Protein AF-A0AAQ0LYG8-F1 (afdb_monomer)

Foldseek 3Di:
DPDPPVVVVVVLVVLLPPVQLVVLLVVLLVVLLVCQVVPDPDQADDDDPVVVVVLLVSLLVSLLVSLVSCVVRDPCVVQLDPVNLVVLLVVLVVLLVVLVVLRVVLRVPLRPPDCVVSRPSNSVSNSSSVSSNSVSSNSNSNSVNNVVVVVVVD

Nearest PDB structures (foldseek):
  1k40-assembly1_A  TM=5.227E-01  e=4.301E+00  Mus musculus
  7w9u-assembly3_C  TM=4.073E-01  e=5.764E+00  Homo sapiens

Mean predicted aligned error: 9.64 Å

Organism: Staphylococcus xylosus (NCBI:txid1288)

Sequence (154 aa):
MSNTKNSRTSSVAESLFNKEAYFSIVVIWTLIMLRDCLGHKGISFHFDVNQFFEICLLLVPTAFISSKKIIKNVKVNTIFNKRVVTTLIIICSFFTVLGMIIIVISNHYFIHLNFIVALLPTILFNMIGLLFIISGLFNILVIIQVKYLSNENI

Solvent-accessible surface area (backbone atoms only — not comparable to full-atom values): 8382 Å² total; per-residue (Å²): 142,84,72,72,65,65,56,52,56,51,51,51,46,56,58,67,57,47,66,69,46,55,51,50,50,53,49,54,51,49,52,52,52,51,48,50,72,73,71,48,101,60,76,63,83,83,87,45,73,65,59,52,51,50,52,51,62,65,38,49,61,47,21,50,56,48,21,54,49,36,58,75,75,41,72,48,86,79,66,63,37,73,69,54,48,51,54,52,47,53,53,26,52,50,38,26,53,51,10,51,50,40,33,54,50,31,44,62,64,33,69,81,41,61,67,83,74,21,38,63,58,25,51,52,38,36,53,52,13,49,50,32,30,54,52,18,52,39,52,45,49,22,53,53,46,37,53,51,57,56,61,73,75,108

Structure (mmCIF, N/CA/C/O backbone):
data_AF-A0AAQ0LYG8-F1
#
_entry.id   AF-A0AAQ0LYG8-F1
#
loop_
_atom_site.group_PDB
_atom_site.id
_atom_site.type_symbol
_atom_site.label_atom_id
_atom_site.label_alt_id
_atom_site.label_comp_id
_atom_site.label_asym_id
_atom_site.label_entity_id
_atom_site.label_seq_id
_atom_site.pdbx_PDB_ins_code
_atom_site.Cartn_x
_atom_site.Cartn_y
_atom_site.Cartn_z
_atom_site.occupancy
_atom_site.B_iso_or_equiv
_atom_site.auth_seq_id
_atom_site.auth_comp_id
_atom_site.auth_asym_id
_atom_site.auth_atom_id
_atom_site.pdbx_PDB_model_num
ATOM 1 N N . MET A 1 1 ? -7.679 30.240 27.611 1.00 40.97 1 MET A N 1
ATOM 2 C CA . MET A 1 1 ? -8.475 29.019 27.342 1.00 40.97 1 MET A CA 1
ATOM 3 C C . MET A 1 1 ? -8.161 28.533 25.919 1.00 40.97 1 MET A C 1
ATOM 5 O O . MET A 1 1 ? -8.882 28.892 25.004 1.00 40.97 1 MET A O 1
ATOM 9 N N . SER A 1 2 ? -7.046 27.818 25.678 1.00 38.88 2 SER A N 1
ATOM 10 C CA . SER A 1 2 ? -6.693 27.390 24.298 1.00 38.88 2 SER A CA 1
ATOM 11 C C . SER A 1 2 ? -5.741 26.185 24.144 1.00 38.88 2 SER A C 1
ATOM 13 O O . SER A 1 2 ? -5.261 25.968 23.039 1.00 38.88 2 SER A O 1
ATOM 15 N N . ASN A 1 3 ? -5.481 25.364 25.173 1.00 39.59 3 ASN A N 1
ATOM 16 C CA . ASN A 1 3 ? -4.501 24.257 25.057 1.00 39.59 3 ASN A CA 1
ATOM 17 C C . ASN A 1 3 ? -5.084 22.831 25.069 1.00 39.59 3 ASN A C 1
ATOM 19 O O . ASN A 1 3 ? -4.341 21.869 24.921 1.00 39.59 3 ASN A O 1
ATOM 23 N N . THR A 1 4 ? -6.401 22.651 25.192 1.00 47.25 4 THR A N 1
ATOM 24 C CA . THR A 1 4 ? -7.014 21.311 25.316 1.00 47.25 4 THR A CA 1
ATOM 25 C C . THR A 1 4 ? -7.479 20.684 23.998 1.00 47.25 4 THR A C 1
ATOM 27 O O . THR A 1 4 ? -7.750 19.486 23.963 1.00 47.25 4 THR A O 1
ATOM 30 N N . LYS A 1 5 ? -7.570 21.448 22.898 1.00 42.72 5 LYS A N 1
ATOM 31 C CA . LYS A 1 5 ? -7.940 20.895 21.578 1.00 42.72 5 LYS A CA 1
ATOM 32 C C . LYS A 1 5 ? -6.757 20.243 20.856 1.00 42.72 5 LYS A C 1
ATOM 34 O O . LYS A 1 5 ? -6.945 19.165 20.305 1.00 42.72 5 LYS A O 1
ATOM 39 N N . ASN A 1 6 ? -5.557 20.830 20.930 1.00 46.22 6 ASN A N 1
ATOM 40 C CA . ASN A 1 6 ? -4.367 20.286 20.260 1.00 46.22 6 ASN A CA 1
ATOM 41 C C . ASN A 1 6 ? -3.887 18.954 20.854 1.00 46.22 6 ASN A C 1
ATOM 43 O O . ASN A 1 6 ? -3.389 18.116 20.110 1.00 46.22 6 ASN A O 1
ATOM 47 N N . SER A 1 7 ? -4.083 18.718 22.157 1.00 49.97 7 SER A N 1
ATOM 48 C CA . SER A 1 7 ? -3.666 17.462 22.800 1.00 49.97 7 SER A CA 1
ATOM 49 C C . SER A 1 7 ? -4.554 16.264 22.445 1.00 49.97 7 SER A C 1
ATOM 51 O O . SER A 1 7 ? -4.093 15.126 22.463 1.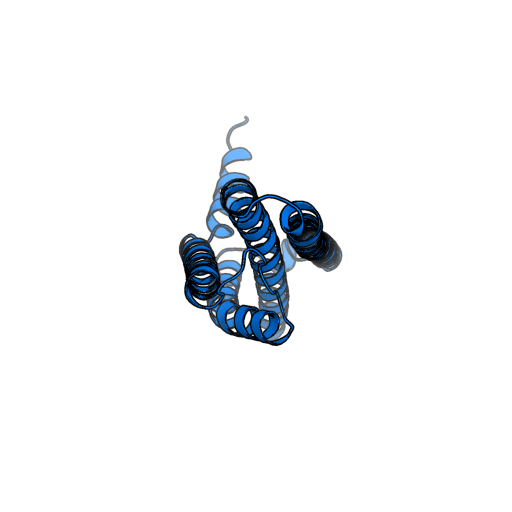00 49.97 7 SER A O 1
ATOM 53 N N . ARG A 1 8 ? -5.829 16.495 22.099 1.00 48.62 8 ARG A N 1
ATOM 54 C CA . ARG A 1 8 ? -6.751 15.424 21.684 1.00 48.62 8 ARG A CA 1
ATOM 55 C C . ARG A 1 8 ? -6.520 14.991 20.244 1.00 48.62 8 ARG A C 1
ATOM 57 O O . ARG A 1 8 ? -6.568 13.801 19.965 1.00 48.62 8 ARG A O 1
ATOM 64 N N . THR A 1 9 ? -6.273 15.923 19.327 1.00 51.22 9 THR A N 1
ATOM 65 C CA . THR A 1 9 ? -5.929 15.574 17.942 1.00 51.22 9 THR A CA 1
ATOM 66 C C . THR A 1 9 ? -4.579 14.874 17.862 1.00 51.22 9 THR A C 1
ATOM 68 O O . THR A 1 9 ? -4.470 13.905 17.117 1.00 51.22 9 THR A O 1
ATOM 71 N N . SER A 1 10 ? -3.586 15.291 18.658 1.00 54.28 10 SER A N 1
ATOM 72 C CA . SER A 1 10 ? -2.289 14.611 18.706 1.00 54.28 10 SER A CA 1
ATOM 73 C C . SER A 1 10 ? -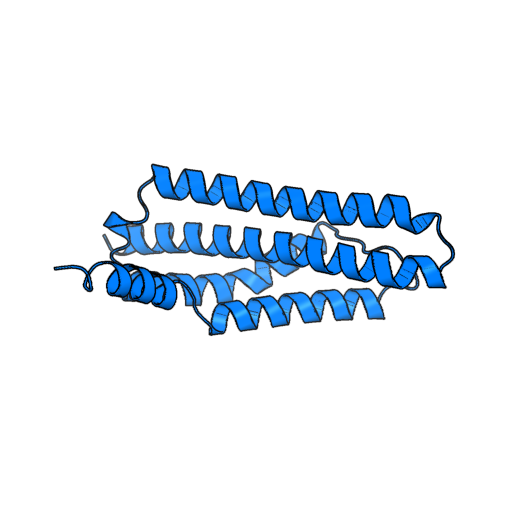2.392 13.204 19.297 1.00 54.28 10 SER A C 1
ATOM 75 O O . SER A 1 10 ? -1.827 12.286 18.718 1.00 54.28 10 SER A O 1
ATOM 77 N N . SER A 1 11 ? -3.163 12.995 20.374 1.00 51.56 11 SER A N 1
ATOM 78 C CA . SER A 1 11 ? -3.301 11.657 20.970 1.00 51.56 11 SER A CA 1
ATOM 79 C C . SER A 1 11 ? -4.144 10.710 20.112 1.00 51.56 11 SER A C 1
ATOM 81 O O . SER A 1 11 ? -3.844 9.521 20.032 1.00 51.56 11 SER A O 1
ATOM 83 N N . VAL A 1 12 ? -5.175 11.221 19.425 1.00 51.59 12 VAL A N 1
ATOM 84 C CA . VAL A 1 12 ? -5.957 10.431 18.463 1.00 51.59 12 VAL A CA 1
ATOM 85 C C . VAL A 1 12 ? -5.090 10.067 17.263 1.00 51.59 12 VAL A C 1
ATOM 87 O O . VAL A 1 12 ? -5.078 8.902 16.873 1.00 51.59 12 VAL A O 1
ATOM 90 N N . ALA A 1 13 ? -4.308 11.011 16.732 1.00 50.66 13 ALA A N 1
ATOM 91 C CA . ALA A 1 13 ? -3.328 10.727 15.692 1.00 50.66 13 ALA A CA 1
ATOM 92 C C . ALA A 1 13 ? -2.310 9.677 16.167 1.00 50.66 13 ALA A C 1
ATOM 94 O O . ALA A 1 13 ? -2.185 8.648 1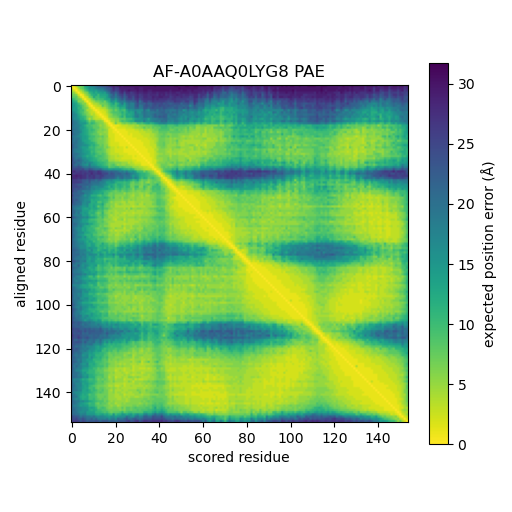5.519 1.00 50.66 13 ALA A O 1
ATOM 95 N N . GLU A 1 14 ? -1.658 9.845 17.320 1.00 51.44 14 GLU A N 1
ATOM 96 C CA . GLU A 1 14 ? -0.715 8.854 17.870 1.00 51.44 14 GLU A CA 1
ATOM 97 C C . GLU A 1 14 ? -1.347 7.475 18.096 1.00 51.44 14 GLU A C 1
ATOM 99 O O . GLU A 1 14 ? -0.695 6.458 17.873 1.00 51.44 14 GLU A O 1
ATOM 104 N N . SER A 1 15 ? -2.624 7.418 18.488 1.00 51.91 15 SER A N 1
ATOM 105 C CA . SER A 1 15 ? -3.350 6.151 18.635 1.00 51.91 15 SER A CA 1
ATOM 106 C C . SER A 1 15 ? -3.675 5.478 17.294 1.00 51.91 15 SER A C 1
ATOM 108 O O . SER A 1 15 ? -3.749 4.250 17.229 1.00 51.91 15 SER A O 1
ATOM 110 N N . LEU A 1 16 ? -3.848 6.271 16.230 1.00 51.62 16 LEU A N 1
ATOM 111 C CA . LEU A 1 16 ? -4.082 5.810 14.858 1.00 51.62 16 LEU A CA 1
ATOM 112 C C . LEU A 1 16 ? -2.764 5.448 14.150 1.00 51.62 16 LEU A C 1
ATOM 114 O O . LEU A 1 16 ? -2.733 4.524 13.338 1.00 51.62 16 LEU A O 1
ATOM 118 N N . PHE A 1 17 ? -1.664 6.132 14.477 1.00 55.69 17 PHE A N 1
ATOM 119 C CA . PHE A 1 17 ? -0.328 5.882 13.943 1.00 55.69 17 PHE A CA 1
ATOM 120 C C . PHE A 1 17 ? 0.337 4.704 14.669 1.00 55.69 17 PHE A C 1
ATOM 122 O O . PHE A 1 17 ? 1.211 4.866 15.522 1.00 55.69 17 PHE A O 1
ATOM 129 N N . ASN A 1 18 ? -0.056 3.477 14.313 1.00 67.75 18 ASN A N 1
ATOM 130 C CA . ASN A 1 18 ? 0.603 2.284 14.834 1.00 67.75 18 ASN A CA 1
ATOM 131 C C . ASN A 1 18 ? 2.007 2.124 14.222 1.00 67.75 18 ASN A C 1
ATOM 133 O O . ASN A 1 18 ? 2.142 1.598 13.120 1.00 67.75 18 ASN A O 1
ATOM 137 N N . LYS A 1 19 ? 3.055 2.547 14.942 1.00 70.75 19 LYS A N 1
ATOM 138 C CA . LYS A 1 19 ? 4.466 2.447 14.508 1.00 70.75 19 LYS A CA 1
ATOM 139 C C . LYS A 1 19 ? 4.844 1.055 13.986 1.00 70.75 19 LYS A C 1
ATOM 141 O O . LYS A 1 19 ? 5.565 0.950 13.001 1.00 70.75 19 LYS A O 1
ATOM 146 N N . GLU A 1 20 ? 4.310 0.003 14.604 1.00 67.75 20 GLU A N 1
ATOM 147 C CA . GLU A 1 20 ? 4.521 -1.392 14.191 1.00 67.75 20 GLU A CA 1
ATOM 148 C C . GLU A 1 20 ? 3.956 -1.660 12.791 1.00 67.75 20 GLU A C 1
ATOM 150 O O . GLU A 1 20 ? 4.607 -2.299 11.972 1.00 67.75 20 GLU A O 1
ATOM 155 N N . ALA A 1 21 ? 2.777 -1.112 12.485 1.00 71.38 21 ALA A N 1
ATOM 156 C CA . ALA A 1 21 ? 2.157 -1.260 11.176 1.00 71.38 21 ALA A CA 1
ATOM 157 C C . ALA A 1 21 ? 2.934 -0.511 10.086 1.00 71.38 21 ALA A C 1
ATOM 159 O O . ALA A 1 21 ? 3.143 -1.059 9.009 1.00 71.38 21 ALA A O 1
ATOM 160 N N . TYR A 1 22 ? 3.424 0.699 10.377 1.00 73.00 22 TYR A N 1
ATOM 161 C CA . TYR A 1 22 ? 4.296 1.433 9.451 1.00 73.00 22 TYR A CA 1
ATOM 162 C C . TYR A 1 22 ? 5.599 0.687 9.187 1.00 73.00 22 TYR A C 1
ATOM 164 O O . TYR A 1 22 ? 6.020 0.586 8.039 1.00 73.00 22 TYR A O 1
ATOM 172 N N . PHE A 1 23 ? 6.209 0.119 10.227 1.00 75.94 23 PHE A N 1
ATOM 173 C CA . PHE A 1 23 ? 7.400 -0.703 10.066 1.00 75.94 23 PHE A CA 1
ATOM 174 C C . PHE A 1 23 ? 7.121 -1.927 9.184 1.00 75.94 23 PHE A C 1
ATOM 176 O O . PHE A 1 23 ? 7.862 -2.172 8.238 1.00 75.94 23 PHE A O 1
ATOM 183 N N . SER A 1 24 ? 6.017 -2.646 9.411 1.00 73.44 24 SER A N 1
ATOM 184 C CA . SER A 1 24 ? 5.613 -3.767 8.552 1.00 73.44 24 SER A CA 1
ATOM 185 C C . SER A 1 24 ? 5.356 -3.348 7.102 1.00 73.44 24 SER A C 1
ATOM 187 O O . SER A 1 24 ? 5.783 -4.053 6.195 1.00 73.44 24 SER A O 1
ATOM 189 N N . ILE A 1 25 ? 4.717 -2.197 6.867 1.00 79.69 25 ILE A N 1
ATOM 190 C CA . ILE A 1 25 ? 4.513 -1.642 5.520 1.00 79.69 25 ILE A CA 1
ATOM 191 C C . ILE A 1 25 ? 5.856 -1.384 4.835 1.00 79.69 25 ILE A C 1
ATOM 193 O O . ILE A 1 25 ? 6.040 -1.788 3.690 1.00 79.69 25 ILE A O 1
ATOM 197 N N . VAL A 1 26 ? 6.805 -0.756 5.536 1.00 76.88 26 VAL A N 1
ATOM 198 C CA . VAL A 1 26 ? 8.150 -0.480 5.010 1.00 76.88 26 VAL A CA 1
ATOM 199 C C . VAL A 1 26 ? 8.904 -1.778 4.722 1.00 76.88 26 VAL A C 1
ATOM 201 O O . VAL A 1 26 ? 9.556 -1.878 3.686 1.00 76.88 26 VAL A O 1
ATOM 204 N N . VAL A 1 27 ? 8.794 -2.791 5.584 1.00 79.88 27 VAL A N 1
ATOM 205 C CA . VAL A 1 27 ? 9.420 -4.105 5.367 1.00 79.88 27 VAL A CA 1
ATOM 206 C C . VAL A 1 27 ? 8.820 -4.804 4.147 1.00 79.88 27 VAL A C 1
ATOM 208 O O . VAL A 1 27 ? 9.573 -5.233 3.279 1.00 79.88 27 VAL A O 1
ATOM 211 N N . ILE A 1 28 ? 7.489 -4.869 4.032 1.00 79.12 28 ILE A N 1
ATOM 212 C CA . ILE A 1 28 ? 6.799 -5.472 2.878 1.00 79.12 28 ILE A CA 1
ATOM 213 C C . ILE A 1 28 ? 7.204 -4.750 1.589 1.00 79.12 28 ILE A C 1
ATOM 215 O O . ILE A 1 28 ? 7.613 -5.392 0.625 1.00 79.12 28 ILE A O 1
ATOM 219 N N . TRP A 1 29 ? 7.171 -3.416 1.596 1.00 82.19 29 TRP A N 1
ATOM 220 C CA . TRP A 1 29 ? 7.620 -2.587 0.478 1.00 82.19 29 TRP A CA 1
ATOM 221 C C . TRP A 1 29 ? 9.075 -2.883 0.090 1.00 82.19 29 TRP A C 1
ATOM 223 O O . TRP A 1 29 ? 9.359 -3.140 -1.078 1.00 82.19 29 TRP A O 1
ATOM 233 N N . THR A 1 30 ? 9.987 -2.927 1.065 1.00 76.94 30 THR A N 1
ATOM 234 C CA . THR A 1 30 ? 11.415 -3.193 0.825 1.00 76.94 30 THR A CA 1
ATOM 235 C C . THR A 1 30 ? 11.636 -4.587 0.242 1.00 76.94 30 THR A C 1
ATOM 237 O O . THR A 1 30 ? 12.424 -4.737 -0.686 1.00 76.94 30 THR A O 1
ATOM 240 N N . LEU A 1 31 ? 10.935 -5.606 0.750 1.00 79.62 31 LEU A N 1
ATOM 241 C CA . LEU A 1 31 ? 11.057 -6.984 0.268 1.00 79.62 31 LEU A CA 1
ATOM 242 C C . LEU A 1 31 ? 10.587 -7.129 -1.182 1.00 79.62 31 LEU A C 1
ATOM 244 O O . LEU A 1 31 ? 11.247 -7.804 -1.971 1.00 79.62 31 LEU A O 1
ATOM 248 N N . ILE A 1 32 ? 9.487 -6.470 -1.549 1.00 77.31 32 ILE A N 1
ATOM 249 C CA . ILE A 1 32 ? 8.964 -6.495 -2.922 1.00 77.31 32 ILE A CA 1
ATOM 250 C C . ILE A 1 32 ? 9.922 -5.779 -3.870 1.00 77.31 32 ILE A C 1
ATOM 252 O O . ILE A 1 32 ? 10.234 -6.305 -4.936 1.00 77.31 32 ILE A O 1
ATOM 256 N N . MET A 1 33 ? 10.450 -4.624 -3.458 1.00 71.69 33 MET A N 1
ATOM 257 C CA . MET A 1 33 ? 11.454 -3.908 -4.244 1.00 71.69 33 MET A CA 1
ATOM 258 C C . MET A 1 33 ? 12.732 -4.728 -4.422 1.00 71.69 33 MET A C 1
ATOM 260 O O . MET A 1 33 ? 13.267 -4.799 -5.523 1.00 71.69 33 MET A O 1
ATOM 264 N N . LEU A 1 34 ? 13.218 -5.375 -3.359 1.00 72.50 34 LEU A N 1
ATOM 265 C CA . LEU A 1 34 ? 14.415 -6.210 -3.421 1.00 72.50 34 LEU A CA 1
ATOM 266 C C . LEU A 1 34 ? 14.206 -7.407 -4.357 1.00 72.5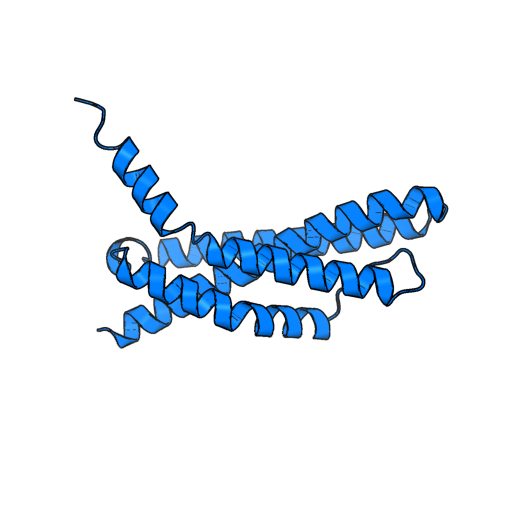0 34 LEU A C 1
ATOM 268 O O . LEU A 1 34 ? 15.090 -7.729 -5.145 1.00 72.50 34 LEU A O 1
ATOM 272 N N . ARG A 1 35 ? 13.028 -8.039 -4.305 1.00 73.62 35 ARG A N 1
ATOM 273 C CA . ARG A 1 35 ? 12.657 -9.124 -5.217 1.00 73.62 35 ARG A CA 1
ATOM 274 C C . ARG A 1 35 ? 12.658 -8.662 -6.671 1.00 73.62 35 ARG A C 1
ATOM 276 O O . ARG A 1 35 ? 13.193 -9.381 -7.508 1.00 73.62 35 ARG A O 1
ATOM 283 N N . ASP A 1 36 ? 12.089 -7.498 -6.969 1.00 69.81 36 ASP A N 1
ATOM 284 C CA . ASP A 1 36 ? 12.042 -6.989 -8.342 1.00 69.81 36 ASP A CA 1
ATOM 285 C C . ASP A 1 36 ? 13.447 -6.633 -8.861 1.00 69.81 36 ASP A C 1
ATOM 287 O O . ASP A 1 36 ? 13.845 -7.084 -9.936 1.00 69.81 36 ASP A O 1
ATOM 291 N N . CYS A 1 37 ? 14.264 -5.972 -8.031 1.00 66.19 37 CYS A N 1
ATOM 292 C CA . CYS A 1 37 ? 15.663 -5.662 -8.342 1.00 66.19 37 CYS A CA 1
ATOM 293 C C . CYS A 1 37 ? 16.540 -6.909 -8.573 1.00 66.19 37 CYS A C 1
ATOM 295 O O . CYS A 1 37 ? 17.501 -6.842 -9.338 1.00 66.19 37 CYS A O 1
ATOM 297 N N . LEU A 1 38 ? 16.261 -8.031 -7.897 1.00 66.12 38 LEU A N 1
ATOM 298 C CA . LEU A 1 38 ? 17.037 -9.275 -8.017 1.00 66.12 38 LEU A CA 1
ATOM 299 C C . LEU A 1 38 ? 16.485 -10.236 -9.084 1.00 66.12 38 LEU A C 1
ATOM 301 O O . LEU A 1 38 ? 17.231 -11.065 -9.606 1.00 66.12 38 LEU A O 1
ATOM 305 N N . GLY A 1 39 ? 15.184 -10.163 -9.380 1.00 56.50 39 GLY A N 1
ATOM 306 C CA . GLY A 1 39 ? 14.465 -11.127 -10.214 1.00 56.50 39 GLY A CA 1
ATOM 307 C C . GLY A 1 39 ? 14.415 -10.789 -11.705 1.00 56.50 39 GLY A C 1
ATOM 308 O O . GLY A 1 39 ? 14.315 -11.704 -12.526 1.00 56.50 39 GLY A O 1
ATOM 309 N N . HIS A 1 40 ? 14.511 -9.511 -12.086 1.00 55.84 40 HIS A N 1
ATOM 310 C CA . HIS A 1 40 ? 14.385 -9.092 -13.483 1.00 55.84 40 HIS A CA 1
ATOM 311 C C . HIS A 1 40 ? 15.691 -8.546 -14.077 1.00 55.84 40 HIS A C 1
ATOM 313 O O . HIS A 1 40 ? 16.301 -7.605 -13.586 1.00 55.84 40 HIS A O 1
ATOM 319 N N . LYS A 1 41 ? 16.095 -9.117 -15.223 1.00 50.09 41 LYS A N 1
ATOM 320 C CA . LYS A 1 41 ? 17.206 -8.648 -16.077 1.00 50.09 41 LYS A CA 1
ATOM 321 C C . LYS A 1 41 ? 16.834 -7.397 -16.903 1.00 50.09 41 LYS A C 1
ATOM 323 O O . LYS A 1 41 ? 17.325 -7.235 -18.018 1.00 50.09 41 LYS A O 1
ATOM 328 N N . GLY A 1 42 ? 15.931 -6.549 -16.413 1.00 55.91 42 GLY A N 1
ATOM 329 C CA . GLY A 1 42 ? 15.327 -5.458 -17.182 1.00 55.91 42 GLY A CA 1
ATOM 330 C C . GLY A 1 42 ? 14.963 -4.247 -16.327 1.00 55.91 42 GLY A C 1
ATOM 331 O O . GLY A 1 42 ? 14.887 -4.338 -15.110 1.00 55.91 42 GLY A O 1
ATOM 332 N N . ILE A 1 43 ? 14.764 -3.104 -16.989 1.00 59.41 43 ILE A N 1
ATOM 333 C CA . ILE A 1 43 ? 14.521 -1.787 -16.368 1.00 59.41 43 ILE A CA 1
ATOM 334 C C . ILE A 1 43 ? 13.073 -1.659 -15.844 1.00 59.41 43 ILE A C 1
ATOM 336 O O . ILE A 1 43 ? 12.782 -0.772 -15.052 1.00 59.41 43 ILE A O 1
ATOM 340 N N . SER A 1 44 ? 12.150 -2.522 -16.280 1.00 62.12 44 SER A N 1
ATOM 341 C CA . SER A 1 44 ? 10.709 -2.407 -16.020 1.00 62.12 44 SER A CA 1
ATOM 342 C C . SER A 1 44 ? 10.244 -3.195 -14.789 1.00 62.12 44 SER A C 1
ATOM 344 O O . SER A 1 44 ? 10.485 -4.399 -14.715 1.00 62.12 44 SER A O 1
ATOM 346 N N . PHE A 1 45 ? 9.478 -2.546 -13.902 1.00 67.38 45 PHE A N 1
ATOM 347 C CA . PHE A 1 45 ? 8.805 -3.189 -12.762 1.00 67.38 45 PHE A CA 1
ATOM 348 C C . PHE A 1 45 ? 7.490 -3.820 -13.223 1.00 67.38 45 PHE A C 1
ATOM 350 O O . PHE A 1 45 ? 6.569 -3.108 -13.634 1.00 67.38 45 PHE A O 1
ATOM 357 N N . HIS A 1 46 ? 7.369 -5.142 -13.152 1.00 66.75 46 HIS A N 1
ATOM 358 C CA . HIS A 1 46 ? 6.133 -5.825 -13.529 1.00 66.75 46 HIS A CA 1
ATOM 359 C C . HIS A 1 46 ? 5.232 -6.031 -12.315 1.00 66.75 46 HIS A C 1
ATOM 361 O O . HIS A 1 46 ? 5.332 -7.043 -11.631 1.00 66.75 46 HIS A O 1
ATOM 367 N N . PHE A 1 47 ? 4.307 -5.092 -12.093 1.00 67.12 47 PHE A N 1
ATOM 368 C CA . PHE A 1 47 ? 3.222 -5.283 -11.133 1.00 67.12 47 PHE A CA 1
ATOM 369 C C . PHE A 1 47 ? 2.119 -6.150 -11.741 1.00 67.12 47 PHE A C 1
ATOM 371 O O . PHE A 1 47 ? 1.297 -5.663 -12.522 1.00 67.12 47 PHE A O 1
ATOM 378 N N . ASP A 1 48 ? 2.116 -7.438 -11.411 1.00 69.69 48 ASP A N 1
ATOM 379 C CA . ASP A 1 48 ? 1.102 -8.380 -11.876 1.00 69.69 48 ASP A CA 1
ATOM 380 C C . ASP A 1 48 ? 0.042 -8.689 -10.802 1.00 69.69 48 ASP A C 1
ATOM 382 O O . ASP A 1 48 ? 0.110 -8.268 -9.643 1.00 69.69 48 ASP A O 1
ATOM 386 N N . VAL A 1 49 ? -0.985 -9.434 -11.210 1.00 69.25 49 VAL A N 1
ATOM 387 C CA . VAL A 1 49 ? -2.092 -9.826 -10.328 1.00 69.25 49 VAL A CA 1
ATOM 388 C C . VAL A 1 49 ? -1.602 -10.712 -9.173 1.00 69.25 49 VAL A C 1
ATOM 390 O O . VAL A 1 49 ? -2.144 -10.632 -8.072 1.00 69.25 49 VAL A O 1
ATOM 393 N N . ASN A 1 50 ? -0.556 -11.516 -9.380 1.00 74.69 50 ASN A N 1
ATOM 394 C CA . ASN A 1 50 ? -0.013 -12.396 -8.346 1.00 74.69 50 ASN A CA 1
ATOM 395 C C . ASN A 1 50 ? 0.698 -11.588 -7.254 1.00 74.69 50 ASN A C 1
ATOM 397 O O . ASN A 1 50 ? 0.443 -11.812 -6.072 1.00 74.69 50 ASN A O 1
ATOM 401 N N . GLN A 1 51 ? 1.516 -10.604 -7.637 1.00 73.81 51 GLN A N 1
ATOM 402 C CA . GLN A 1 51 ? 2.146 -9.660 -6.716 1.00 73.81 51 GLN A CA 1
ATOM 403 C C . GLN A 1 51 ? 1.098 -8.860 -5.941 1.00 73.81 51 GLN A C 1
ATOM 405 O O . GLN A 1 51 ? 1.234 -8.671 -4.732 1.00 73.81 51 GLN A O 1
ATOM 410 N N . PHE A 1 52 ? 0.014 -8.440 -6.601 1.00 75.88 52 PHE A N 1
ATOM 411 C CA . PHE A 1 52 ? -1.105 -7.780 -5.931 1.00 75.88 52 PHE A CA 1
ATOM 412 C C . PHE A 1 52 ? -1.736 -8.666 -4.843 1.00 75.88 52 PHE A C 1
ATOM 414 O O . PHE A 1 52 ? -1.934 -8.207 -3.714 1.00 75.88 52 PHE A O 1
ATOM 421 N N . PHE A 1 53 ? -2.030 -9.936 -5.147 1.00 77.25 53 PHE A N 1
ATOM 422 C CA . PHE A 1 53 ? -2.585 -10.871 -4.163 1.00 77.25 53 PHE A CA 1
ATOM 423 C C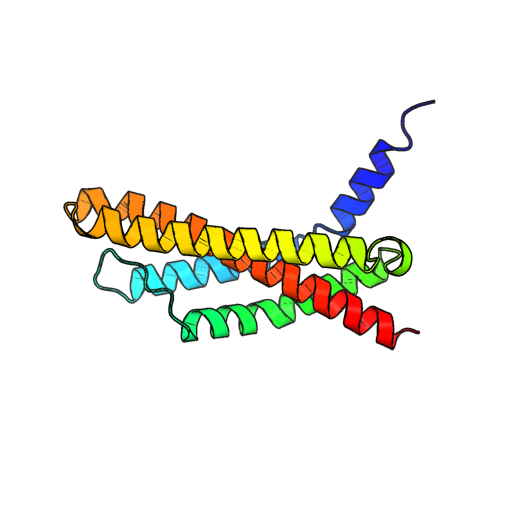 . PHE A 1 53 ? -1.610 -11.160 -3.020 1.00 77.25 53 PHE A C 1
ATOM 425 O O . PHE A 1 53 ? -2.025 -11.197 -1.863 1.00 77.25 53 PHE A O 1
ATOM 432 N N . GLU A 1 54 ? -0.324 -11.317 -3.318 1.00 78.69 54 GLU A N 1
ATOM 433 C CA . GLU A 1 54 ? 0.721 -11.548 -2.321 1.00 78.69 54 GLU A CA 1
ATOM 434 C C . GLU A 1 54 ? 0.843 -10.366 -1.351 1.00 78.69 54 GLU A C 1
ATOM 436 O O . GLU A 1 54 ? 0.839 -10.559 -0.135 1.00 78.69 54 GLU A O 1
ATOM 441 N N . ILE A 1 55 ? 0.830 -9.134 -1.870 1.00 81.25 55 ILE A N 1
ATOM 442 C CA . ILE A 1 55 ? 0.774 -7.909 -1.061 1.00 81.25 55 ILE A CA 1
ATOM 443 C C . ILE A 1 55 ? -0.456 -7.912 -0.164 1.00 81.25 55 ILE A C 1
ATOM 445 O O . ILE A 1 55 ? -0.347 -7.645 1.032 1.00 81.25 55 ILE A O 1
ATOM 449 N N . CYS A 1 56 ? -1.627 -8.230 -0.716 1.00 79.69 56 CYS A N 1
ATOM 450 C CA . CYS A 1 56 ? -2.854 -8.282 0.068 1.00 79.69 56 CYS A CA 1
ATOM 451 C C . CYS A 1 56 ? -2.743 -9.305 1.208 1.00 79.69 56 CYS A C 1
ATOM 453 O O . CYS A 1 56 ? -3.053 -8.972 2.350 1.00 79.69 56 CYS A O 1
ATOM 455 N N . LEU A 1 57 ? -2.250 -10.517 0.929 1.00 81.81 57 LEU A N 1
ATOM 456 C CA . LEU A 1 57 ? -2.068 -11.570 1.934 1.00 81.81 57 LEU A CA 1
ATOM 457 C C . LEU A 1 57 ? -1.068 -11.170 3.025 1.00 81.81 57 LEU A C 1
ATOM 459 O O . LEU A 1 57 ? -1.335 -11.403 4.203 1.00 81.81 57 LEU A O 1
ATOM 463 N N . LEU A 1 58 ? 0.042 -10.526 2.658 1.00 83.25 58 LEU A N 1
ATOM 464 C CA . LEU A 1 58 ? 1.045 -10.041 3.610 1.00 83.25 58 LEU A CA 1
ATOM 465 C C . LEU A 1 58 ? 0.517 -8.901 4.491 1.00 83.25 58 LEU A C 1
ATOM 467 O O . LEU A 1 58 ? 0.872 -8.814 5.666 1.00 83.25 58 LEU A O 1
ATOM 471 N N . LEU A 1 59 ? -0.345 -8.037 3.951 1.00 83.75 59 LEU A N 1
ATOM 472 C CA . LEU A 1 59 ? -0.899 -6.897 4.684 1.00 83.75 59 LEU A CA 1
ATOM 473 C C . LEU A 1 59 ? -2.038 -7.276 5.634 1.00 83.75 59 LEU A C 1
ATOM 475 O O . LEU A 1 59 ? -2.250 -6.570 6.621 1.00 83.75 59 LEU A O 1
ATOM 479 N N . VAL A 1 60 ? -2.773 -8.362 5.375 1.00 82.25 60 VAL A N 1
ATOM 480 C CA . VAL A 1 60 ? -3.943 -8.768 6.179 1.00 82.25 60 VAL A CA 1
ATOM 481 C C . VAL A 1 60 ? -3.622 -8.946 7.676 1.00 82.25 60 VAL A C 1
ATOM 483 O O . VAL A 1 60 ? -4.346 -8.359 8.491 1.00 82.25 60 VAL A O 1
ATOM 486 N N . PRO A 1 61 ? -2.566 -9.682 8.086 1.00 79.94 61 PRO A N 1
ATOM 487 C CA . PRO A 1 61 ? -2.206 -9.831 9.498 1.00 79.94 61 PRO A CA 1
ATOM 488 C C . PRO A 1 61 ? -1.821 -8.502 10.156 1.00 79.94 61 PRO A C 1
ATOM 490 O O . PRO A 1 61 ? -2.250 -8.206 11.273 1.00 79.94 61 PRO A O 1
ATOM 493 N N . THR A 1 62 ? -1.054 -7.664 9.454 1.00 81.88 62 THR A N 1
ATOM 494 C CA . THR A 1 62 ? -0.646 -6.340 9.942 1.00 81.88 62 THR A CA 1
ATOM 495 C C . THR A 1 62 ? -1.852 -5.423 10.119 1.00 81.88 62 THR A C 1
ATOM 497 O O . THR A 1 62 ? -1.975 -4.740 11.140 1.00 81.88 62 THR A O 1
ATOM 500 N N . ALA A 1 63 ? -2.775 -5.437 9.156 1.00 81.75 63 ALA A N 1
ATOM 501 C CA . ALA A 1 63 ? -4.026 -4.702 9.245 1.00 81.75 63 ALA A CA 1
ATOM 502 C C . ALA A 1 63 ? -4.847 -5.174 10.453 1.00 81.75 63 ALA A C 1
ATOM 504 O O . ALA A 1 63 ? -5.413 -4.339 11.160 1.00 81.75 63 ALA A O 1
ATOM 505 N N . PHE A 1 64 ? -4.842 -6.481 10.749 1.00 81.50 64 PHE A N 1
ATOM 506 C CA . PHE A 1 64 ? -5.617 -7.070 11.848 1.00 81.50 64 PHE A CA 1
ATOM 507 C C . PHE A 1 64 ? -5.102 -6.652 13.219 1.00 81.50 64 PHE A C 1
ATOM 509 O O . PHE A 1 64 ? -5.872 -6.278 14.106 1.00 81.50 64 PHE A O 1
ATOM 516 N N . ILE A 1 65 ? -3.783 -6.650 13.391 1.00 79.94 65 ILE A N 1
ATOM 517 C CA . ILE A 1 65 ? -3.151 -6.139 14.610 1.00 79.94 65 ILE A CA 1
ATOM 518 C C . ILE A 1 65 ? -3.467 -4.646 14.775 1.00 79.94 65 ILE A C 1
ATOM 520 O O . ILE A 1 65 ? -3.839 -4.197 15.864 1.00 79.94 65 ILE A O 1
ATOM 524 N N . SER A 1 66 ? -3.368 -3.877 13.687 1.00 79.00 66 SER A N 1
ATOM 525 C CA . SER A 1 66 ? -3.641 -2.441 13.703 1.00 79.00 66 SER A CA 1
ATOM 526 C C . SER A 1 66 ? -5.106 -2.127 14.027 1.00 79.00 66 SER A C 1
ATOM 528 O O . SER A 1 66 ? -5.377 -1.282 14.879 1.00 79.00 66 SER A O 1
ATOM 530 N N . SER A 1 67 ? -6.061 -2.835 13.421 1.00 79.31 67 SER A N 1
ATOM 531 C CA . SER A 1 67 ? -7.497 -2.641 13.653 1.00 79.31 67 SER A CA 1
ATOM 532 C C . SER A 1 67 ? -7.901 -2.970 15.092 1.00 79.31 67 SER A C 1
ATOM 534 O O . SER A 1 67 ? -8.602 -2.175 15.722 1.00 79.31 67 SER A O 1
ATOM 536 N N . LYS A 1 68 ? -7.374 -4.057 15.676 1.00 79.25 68 LYS A N 1
ATOM 537 C CA . LYS A 1 68 ? -7.562 -4.380 17.104 1.00 79.25 68 LYS A CA 1
ATOM 538 C C . LYS A 1 68 ? -7.062 -3.275 18.036 1.00 79.25 68 LYS A C 1
ATOM 540 O O . LYS A 1 68 ? -7.736 -2.930 19.008 1.00 79.25 68 LYS A O 1
ATOM 545 N N . LYS A 1 69 ? -5.893 -2.698 17.744 1.00 77.19 69 LYS A N 1
ATOM 546 C CA . LYS A 1 69 ? -5.309 -1.599 18.531 1.00 77.19 69 LYS A CA 1
ATOM 547 C C . LYS A 1 69 ? -6.155 -0.326 18.436 1.00 77.19 69 LYS A C 1
ATOM 549 O O . LYS A 1 69 ? -6.365 0.335 19.451 1.00 77.19 69 LYS A O 1
ATOM 554 N N . ILE A 1 70 ? -6.690 -0.023 17.251 1.00 74.56 70 ILE A N 1
ATOM 555 C CA . ILE A 1 70 ? -7.603 1.108 17.033 1.00 74.56 70 ILE A CA 1
ATOM 556 C C . ILE A 1 70 ? -8.885 0.927 17.852 1.00 74.56 70 ILE A C 1
ATOM 558 O O . ILE A 1 70 ? -9.262 1.840 18.581 1.00 74.56 70 ILE A O 1
ATOM 562 N N . ILE A 1 71 ? -9.516 -0.251 17.811 1.00 76.44 71 ILE A N 1
ATOM 563 C CA . ILE A 1 71 ? -10.759 -0.513 18.560 1.00 76.44 71 ILE A CA 1
ATOM 564 C C . ILE A 1 71 ? -10.564 -0.383 20.070 1.00 76.44 71 ILE A C 1
ATOM 566 O O . ILE A 1 71 ? -11.430 0.146 20.760 1.00 76.44 71 ILE A O 1
ATOM 570 N N . LYS A 1 72 ? -9.413 -0.822 20.587 1.00 76.69 72 LYS A N 1
ATOM 571 C CA . LYS A 1 72 ? -9.102 -0.736 22.018 1.00 76.69 72 LYS A CA 1
ATOM 572 C C . LYS A 1 72 ? -8.926 0.707 22.510 1.00 76.69 72 LYS A C 1
ATOM 574 O O . LYS A 1 72 ? -9.254 0.999 23.656 1.00 76.69 72 LYS A O 1
ATOM 579 N N . ASN A 1 73 ? -8.395 1.592 21.667 1.00 69.50 73 ASN A N 1
ATOM 580 C CA . ASN A 1 73 ? -7.964 2.933 22.077 1.00 69.50 73 ASN A CA 1
ATOM 581 C C . ASN A 1 73 ? -8.902 4.057 21.615 1.00 69.50 73 ASN A C 1
ATOM 583 O O . ASN A 1 73 ? -8.817 5.177 22.119 1.00 69.50 73 ASN A O 1
ATOM 587 N N . VAL A 1 74 ? -9.789 3.784 20.658 1.00 69.56 74 VAL A N 1
ATOM 588 C CA . VAL A 1 74 ? -10.627 4.789 20.000 1.00 69.56 74 VAL A CA 1
ATOM 589 C C . VAL A 1 74 ? -12.096 4.392 20.116 1.00 69.56 74 VAL A C 1
ATOM 591 O O . VAL A 1 74 ? -12.460 3.243 19.894 1.00 69.56 74 VAL A O 1
ATOM 594 N N . LYS A 1 75 ? -12.983 5.356 20.407 1.00 69.56 75 LYS A N 1
ATOM 595 C CA . LYS A 1 75 ? -14.441 5.146 20.335 1.00 69.56 75 LYS A CA 1
ATOM 596 C C . LYS A 1 75 ? -14.885 5.014 18.871 1.00 69.56 75 LYS A C 1
ATOM 598 O O . LYS A 1 75 ? -15.360 5.974 18.258 1.00 69.56 75 LYS A O 1
ATOM 603 N N . VAL A 1 76 ? -14.716 3.820 18.308 1.00 67.38 76 VAL A N 1
ATOM 604 C CA . VAL A 1 76 ? -14.898 3.520 16.877 1.00 67.38 76 VAL A CA 1
ATOM 605 C C . VAL A 1 76 ? -16.286 3.902 16.370 1.00 67.38 76 VAL A C 1
ATOM 607 O O . VAL A 1 76 ? -16.378 4.590 15.357 1.00 67.38 76 VAL A O 1
ATOM 610 N N . ASN A 1 77 ? -17.343 3.594 17.128 1.00 65.56 77 ASN A N 1
ATOM 611 C CA . ASN A 1 77 ? -18.731 3.914 16.765 1.00 65.56 77 ASN A CA 1
ATOM 612 C C . ASN A 1 77 ? -19.000 5.417 16.570 1.00 65.56 77 ASN A C 1
ATOM 614 O O . ASN A 1 77 ? -19.919 5.787 15.844 1.00 65.56 77 ASN A O 1
ATOM 618 N N . THR A 1 78 ? -18.198 6.295 17.183 1.00 63.66 78 THR A N 1
ATOM 619 C CA . THR A 1 78 ? -18.343 7.753 17.019 1.00 63.66 78 THR A CA 1
ATOM 620 C C . THR A 1 78 ? -17.511 8.335 15.877 1.00 63.66 78 THR A C 1
ATOM 622 O O . THR A 1 78 ? -17.874 9.378 15.340 1.00 63.66 78 THR A O 1
ATOM 625 N N . ILE A 1 79 ? -16.413 7.679 15.487 1.00 67.00 79 ILE A N 1
ATOM 626 C CA . ILE A 1 79 ? -15.444 8.209 14.510 1.00 67.00 79 ILE A CA 1
ATOM 627 C C . ILE A 1 79 ? -15.615 7.547 13.134 1.00 67.00 79 ILE A C 1
ATOM 629 O O . ILE A 1 79 ? -15.595 8.229 12.111 1.00 67.00 79 ILE A O 1
ATOM 633 N N . PHE A 1 80 ? -15.870 6.239 13.093 1.00 70.12 80 PHE A N 1
ATOM 634 C CA . PHE A 1 80 ? -16.052 5.460 11.866 1.00 70.12 80 PHE A CA 1
ATOM 635 C C . PHE A 1 80 ? -17.532 5.346 11.473 1.00 70.12 80 PHE A C 1
ATOM 637 O O . PHE A 1 80 ? -18.070 4.260 11.269 1.00 70.12 80 PHE A O 1
ATOM 644 N N . ASN A 1 81 ? -18.212 6.486 11.331 1.00 72.19 81 ASN A N 1
ATOM 645 C CA . ASN A 1 81 ? -19.556 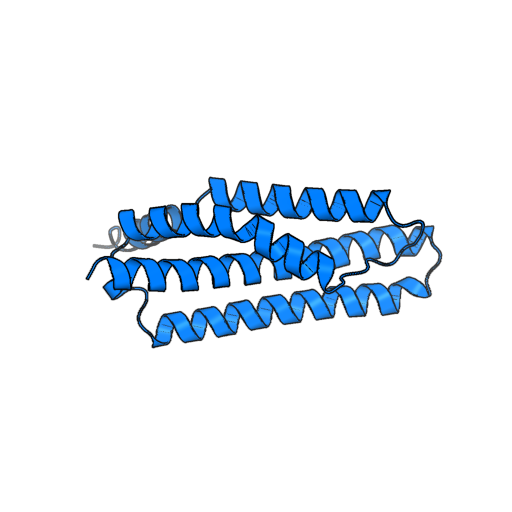6.501 10.749 1.00 72.19 81 ASN A CA 1
ATOM 646 C C . ASN A 1 81 ? -19.492 6.137 9.247 1.00 72.19 81 ASN A C 1
ATOM 648 O O . ASN A 1 81 ? -18.506 6.424 8.567 1.00 72.19 81 ASN A O 1
ATOM 652 N N . LYS A 1 82 ? -20.574 5.566 8.700 1.00 76.00 82 LYS A N 1
ATOM 653 C CA . LYS A 1 82 ? -20.745 5.163 7.294 1.00 76.00 82 LYS A CA 1
ATOM 654 C C . LYS A 1 82 ? -20.244 6.214 6.298 1.00 76.00 82 LYS A C 1
ATOM 656 O O . LYS A 1 82 ? -19.574 5.846 5.337 1.00 76.00 82 LYS A O 1
ATOM 661 N N . ARG A 1 83 ? -20.527 7.506 6.522 1.00 74.75 83 ARG A N 1
ATOM 662 C CA . ARG A 1 83 ? -20.039 8.596 5.650 1.00 74.75 83 ARG A CA 1
ATOM 663 C C . ARG A 1 83 ? -18.512 8.700 5.659 1.00 74.75 83 ARG A C 1
ATOM 665 O O . ARG A 1 83 ? -17.913 8.662 4.595 1.00 74.75 83 ARG A O 1
ATOM 672 N N . VAL A 1 84 ? -17.894 8.745 6.840 1.00 77.44 84 VAL A N 1
ATOM 673 C CA . VAL A 1 84 ? -16.432 8.852 7.003 1.00 77.44 84 VAL A CA 1
ATOM 674 C C . VAL A 1 84 ? -15.726 7.631 6.415 1.00 77.44 84 VAL A C 1
ATOM 676 O O . VAL A 1 84 ? -14.775 7.780 5.658 1.00 77.44 84 VAL A O 1
ATOM 679 N N . VAL A 1 85 ? -16.240 6.430 6.693 1.00 79.44 85 VAL A N 1
ATOM 680 C CA . VAL A 1 85 ? -15.733 5.169 6.128 1.00 79.44 85 VAL A CA 1
ATOM 681 C C . VAL A 1 85 ? -15.765 5.194 4.602 1.00 79.44 85 VAL A C 1
ATOM 683 O O . VAL A 1 85 ? -14.776 4.854 3.962 1.00 79.44 85 VAL A O 1
ATOM 686 N N . THR A 1 86 ? -16.882 5.629 4.014 1.00 80.44 86 THR A N 1
ATOM 687 C CA . THR A 1 86 ? -17.025 5.693 2.553 1.00 80.44 86 THR A CA 1
ATOM 688 C C . THR A 1 86 ? -16.038 6.694 1.952 1.00 80.44 86 THR A C 1
ATOM 690 O O . THR A 1 86 ? -15.354 6.365 0.989 1.00 80.44 86 THR A O 1
ATOM 693 N N . THR A 1 87 ? -15.900 7.883 2.548 1.00 81.06 87 THR A N 1
ATOM 694 C CA . THR A 1 87 ? -14.922 8.888 2.108 1.00 81.06 87 THR A CA 1
ATOM 695 C C . THR A 1 87 ? -13.488 8.365 2.196 1.00 81.06 87 THR A C 1
ATOM 697 O O . THR A 1 87 ? -12.722 8.541 1.254 1.00 81.06 87 THR A O 1
ATOM 700 N N . LEU A 1 88 ? -13.123 7.685 3.287 1.00 83.12 88 LEU A N 1
ATOM 701 C CA . LEU A 1 88 ? -11.785 7.114 3.455 1.00 83.12 88 LEU A CA 1
ATOM 702 C C . LEU A 1 88 ? -11.492 6.023 2.423 1.00 83.12 88 LEU A C 1
ATOM 704 O O . LEU A 1 88 ? -10.403 6.019 1.858 1.00 83.12 88 LEU A O 1
ATOM 708 N N . ILE A 1 89 ? -12.456 5.142 2.138 1.00 84.38 89 ILE A N 1
ATOM 709 C CA . ILE A 1 89 ? -12.305 4.120 1.094 1.00 84.38 89 ILE A CA 1
ATOM 710 C C . ILE A 1 89 ? -12.071 4.783 -0.265 1.00 84.38 89 ILE A C 1
ATOM 712 O O . ILE A 1 89 ? -11.128 4.407 -0.950 1.00 84.38 89 ILE A O 1
ATOM 716 N N . ILE A 1 90 ? -12.853 5.809 -0.623 1.00 85.81 90 ILE A N 1
ATOM 717 C CA . ILE A 1 90 ? -12.682 6.544 -1.889 1.00 85.81 90 ILE A CA 1
ATOM 718 C C . ILE A 1 90 ? -11.278 7.155 -1.985 1.00 85.81 90 ILE A C 1
ATOM 720 O O . ILE A 1 90 ? -10.613 7.006 -3.009 1.00 85.81 90 ILE A O 1
ATOM 724 N N . ILE A 1 91 ? -10.807 7.805 -0.916 1.00 86.12 91 ILE A N 1
ATOM 725 C CA . ILE A 1 91 ? -9.464 8.399 -0.867 1.00 86.12 91 ILE A CA 1
ATOM 726 C C . ILE A 1 91 ? -8.388 7.317 -1.035 1.00 86.12 91 ILE A C 1
ATOM 728 O O . ILE A 1 91 ? -7.459 7.492 -1.821 1.00 86.12 91 ILE A O 1
ATOM 732 N N . CYS A 1 92 ? -8.517 6.182 -0.343 1.00 87.56 92 CYS A N 1
ATOM 733 C CA . CYS A 1 92 ? -7.552 5.087 -0.444 1.00 87.56 92 CYS A CA 1
ATOM 734 C C . CYS A 1 92 ? -7.541 4.463 -1.844 1.00 87.56 92 CYS A C 1
ATOM 736 O O . CYS A 1 92 ? -6.468 4.242 -2.398 1.00 87.56 92 CYS A O 1
ATOM 738 N N . SER A 1 93 ? -8.713 4.243 -2.446 1.00 86.69 93 SER A N 1
ATOM 739 C CA . SER A 1 93 ? -8.831 3.750 -3.821 1.00 86.69 93 SER A CA 1
ATOM 740 C C . SER A 1 93 ? -8.192 4.709 -4.824 1.00 86.69 93 SER A C 1
ATOM 742 O O . SER A 1 93 ? -7.483 4.260 -5.722 1.00 86.69 93 SER A O 1
ATOM 744 N N . PHE A 1 94 ? -8.379 6.021 -4.650 1.00 88.19 94 PHE A N 1
ATOM 745 C CA . PHE A 1 94 ? -7.718 7.027 -5.480 1.00 88.19 94 PHE A CA 1
ATOM 746 C C . PHE A 1 94 ? -6.188 6.933 -5.379 1.00 88.19 94 PHE A C 1
ATOM 748 O O . PHE A 1 94 ? -5.514 6.915 -6.406 1.00 88.19 94 PHE A O 1
ATOM 755 N N . PHE A 1 95 ? -5.635 6.798 -4.168 1.00 83.94 95 PHE A N 1
ATOM 756 C CA . PHE A 1 95 ? -4.191 6.618 -3.984 1.00 83.94 95 PHE A CA 1
ATOM 757 C C . PHE A 1 95 ? -3.664 5.328 -4.621 1.00 83.94 95 PHE A C 1
ATOM 759 O O . PHE A 1 95 ? -2.607 5.354 -5.250 1.00 83.94 95 PHE A O 1
ATOM 766 N N . THR A 1 96 ? -4.396 4.216 -4.523 1.00 85.50 96 THR A N 1
ATOM 767 C CA . THR A 1 96 ? -4.008 2.960 -5.180 1.00 85.50 96 THR A CA 1
ATOM 768 C C . THR A 1 96 ? -3.978 3.107 -6.703 1.00 85.50 96 THR A C 1
ATOM 770 O O . THR A 1 96 ? -3.007 2.699 -7.336 1.00 85.50 96 THR A O 1
ATOM 773 N N . VAL A 1 97 ? -4.999 3.739 -7.295 1.00 88.50 97 VAL A N 1
ATOM 774 C CA . VAL A 1 97 ? -5.043 4.010 -8.743 1.00 88.50 97 VAL A CA 1
ATOM 775 C C . VAL A 1 97 ? -3.903 4.941 -9.160 1.00 88.50 97 VAL A C 1
ATOM 777 O O . VAL A 1 97 ? -3.236 4.677 -10.156 1.00 88.50 97 VAL A O 1
ATOM 780 N N . LEU A 1 98 ? -3.627 5.988 -8.380 1.00 89.81 98 LEU A N 1
ATOM 781 C CA . LEU A 1 98 ? -2.513 6.898 -8.635 1.00 89.81 98 LEU A CA 1
ATOM 782 C C . LEU A 1 98 ? -1.166 6.159 -8.634 1.00 89.81 98 LEU A C 1
ATOM 784 O O . LEU A 1 98 ? -0.357 6.370 -9.534 1.00 89.81 98 LEU A O 1
ATOM 788 N N . GLY A 1 99 ? -0.944 5.256 -7.674 1.00 86.44 99 GLY A N 1
ATOM 789 C CA . GLY A 1 99 ? 0.265 4.433 -7.620 1.00 86.44 99 GLY A CA 1
ATOM 790 C C . GLY A 1 99 ? 0.438 3.540 -8.853 1.00 86.44 99 GLY A C 1
ATOM 791 O O . GLY A 1 99 ? 1.528 3.482 -9.419 1.00 86.44 99 GLY A O 1
ATOM 792 N N . MET A 1 100 ? -0.650 2.925 -9.330 1.00 85.44 100 MET A N 1
ATOM 793 C CA . MET A 1 100 ? -0.650 2.141 -10.573 1.00 85.44 100 MET A CA 1
ATOM 794 C C . MET A 1 100 ? -0.312 3.002 -11.795 1.00 85.44 100 MET A C 1
ATOM 796 O O . MET A 1 100 ? 0.500 2.601 -12.625 1.00 85.44 100 MET A O 1
ATOM 800 N N . ILE A 1 101 ? -0.893 4.203 -11.893 1.00 87.44 101 ILE A N 1
ATOM 801 C CA . ILE A 1 101 ? -0.611 5.146 -12.984 1.00 87.44 101 ILE A CA 1
ATOM 802 C C . ILE A 1 101 ? 0.871 5.539 -12.988 1.00 87.44 101 ILE A C 1
ATOM 804 O O . ILE A 1 101 ? 1.489 5.537 -14.050 1.00 87.44 101 ILE A O 1
ATOM 808 N N . ILE A 1 102 ? 1.456 5.828 -11.820 1.00 87.06 102 ILE A N 1
ATOM 809 C CA . ILE A 1 102 ? 2.882 6.170 -11.697 1.00 87.06 102 ILE A CA 1
ATOM 810 C C . ILE A 1 102 ? 3.763 5.037 -12.239 1.00 87.06 102 ILE A C 1
ATOM 812 O O . ILE A 1 102 ? 4.665 5.310 -13.028 1.00 87.06 102 ILE A O 1
ATOM 816 N N . ILE A 1 103 ? 3.480 3.782 -11.873 1.00 84.38 103 ILE A N 1
ATOM 817 C CA . ILE A 1 103 ? 4.234 2.612 -12.355 1.00 84.38 103 ILE A CA 1
ATOM 818 C C . ILE A 1 103 ? 4.098 2.460 -13.875 1.00 84.38 103 ILE A C 1
ATOM 820 O O . ILE A 1 103 ? 5.093 2.267 -14.571 1.0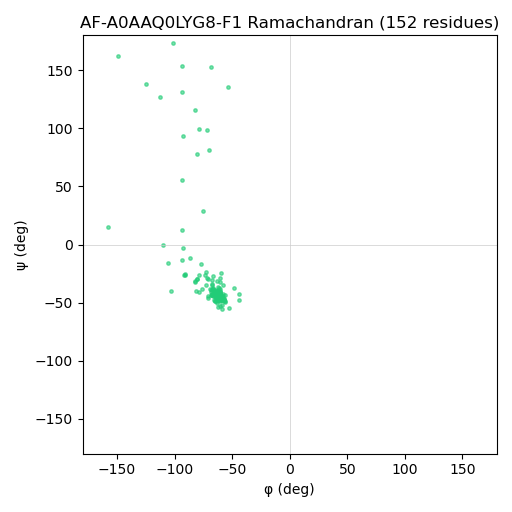0 84.38 103 ILE A O 1
ATOM 824 N N . VAL A 1 104 ? 2.881 2.579 -14.415 1.00 83.81 104 VAL A N 1
ATOM 825 C CA . VAL A 1 104 ? 2.633 2.447 -15.861 1.00 83.81 104 VAL A CA 1
ATOM 826 C C . VAL A 1 104 ? 3.357 3.538 -16.650 1.00 83.81 104 VAL A C 1
ATOM 828 O O . VAL A 1 104 ? 4.026 3.236 -17.636 1.00 83.81 104 VAL A O 1
ATOM 831 N N . ILE A 1 105 ? 3.264 4.794 -16.206 1.00 84.50 105 ILE A N 1
ATOM 832 C CA . ILE A 1 105 ? 3.945 5.931 -16.835 1.00 84.50 105 ILE A CA 1
ATOM 833 C C . ILE A 1 105 ? 5.460 5.743 -16.756 1.00 84.50 105 ILE A C 1
ATOM 835 O O . ILE A 1 105 ? 6.139 5.860 -17.773 1.00 84.50 105 ILE A O 1
ATOM 839 N N . SER A 1 106 ? 5.986 5.404 -15.579 1.00 82.19 106 SER A N 1
ATOM 840 C CA . SER A 1 106 ? 7.409 5.128 -15.374 1.00 82.19 106 SER A CA 1
ATOM 841 C C . SER A 1 106 ? 7.910 4.075 -16.365 1.00 82.19 106 SER A C 1
ATOM 843 O O . SER A 1 106 ? 8.801 4.333 -17.175 1.00 82.19 106 SER A O 1
ATOM 845 N N . ASN A 1 107 ? 7.253 2.919 -16.398 1.00 77.31 107 ASN A N 1
ATOM 846 C CA . ASN A 1 107 ? 7.635 1.837 -17.290 1.00 77.31 107 ASN A CA 1
ATOM 847 C C . ASN A 1 107 ? 7.518 2.224 -18.770 1.00 77.31 107 ASN A C 1
ATOM 849 O O . ASN A 1 107 ? 8.367 1.814 -19.554 1.00 77.31 107 ASN A O 1
ATOM 853 N N . HIS A 1 108 ? 6.514 3.013 -19.169 1.00 79.38 108 HIS A N 1
ATOM 854 C CA . HIS A 1 108 ? 6.350 3.422 -20.565 1.00 79.38 108 HIS A CA 1
ATOM 855 C C . HIS A 1 108 ? 7.423 4.422 -21.023 1.00 79.38 108 HIS A C 1
ATOM 857 O O . HIS A 1 108 ? 7.997 4.247 -22.099 1.00 79.38 108 HIS A O 1
ATOM 863 N N . TYR A 1 109 ? 7.713 5.456 -20.227 1.00 75.44 109 TYR A N 1
ATOM 864 C CA . TYR A 1 109 ? 8.646 6.519 -20.616 1.00 75.44 109 TYR A CA 1
ATOM 865 C C . TYR A 1 109 ? 10.109 6.087 -20.532 1.00 75.44 109 TYR A C 1
ATOM 867 O O . TYR A 1 109 ? 10.911 6.450 -21.395 1.00 75.44 109 TYR A O 1
ATOM 875 N N . PHE A 1 110 ? 10.474 5.307 -19.514 1.00 70.00 110 PHE A N 1
ATOM 876 C CA . PHE A 1 110 ? 11.872 4.952 -19.286 1.00 70.00 110 PHE A CA 1
ATOM 877 C C . PHE A 1 110 ? 12.333 3.713 -20.065 1.00 70.00 110 PHE A C 1
ATOM 879 O O . PHE A 1 110 ? 13.537 3.511 -20.205 1.00 70.00 110 PHE A O 1
ATOM 886 N N . ILE A 1 111 ? 11.419 2.944 -20.671 1.00 67.31 111 ILE A N 1
ATOM 887 C CA . ILE A 1 111 ? 11.764 1.813 -21.555 1.00 67.31 111 ILE A CA 1
ATOM 888 C C . ILE A 1 111 ? 12.578 2.239 -22.786 1.00 67.31 111 ILE A C 1
ATOM 890 O O . ILE A 1 111 ? 13.363 1.450 -23.307 1.00 67.31 111 ILE A O 1
ATOM 894 N N . HIS A 1 112 ? 12.398 3.479 -23.252 1.00 63.75 112 HIS A N 1
ATOM 895 C CA . HIS A 1 112 ? 13.042 4.000 -24.462 1.00 63.75 112 HIS A CA 1
ATOM 896 C C . HIS A 1 112 ? 14.371 4.724 -24.197 1.00 63.75 112 HIS A C 1
ATOM 898 O O . HIS A 1 112 ? 15.031 5.168 -25.136 1.00 63.75 112 HIS A O 1
ATOM 904 N N . LEU A 1 113 ? 14.765 4.866 -22.931 1.00 61.88 113 LEU A N 1
ATOM 905 C CA . LEU A 1 113 ? 15.999 5.537 -22.532 1.00 61.88 113 LEU A CA 1
ATOM 906 C C . LEU A 1 113 ? 17.146 4.527 -22.378 1.00 61.88 113 LEU A C 1
ATOM 908 O O . LEU A 1 113 ? 16.936 3.355 -22.073 1.00 61.88 113 LEU A O 1
ATOM 912 N N . ASN A 1 114 ? 18.388 4.991 -22.563 1.00 65.38 114 ASN A N 1
ATOM 913 C CA . ASN A 1 114 ? 19.580 4.170 -22.325 1.00 65.38 114 ASN A CA 1
ATOM 914 C C . ASN A 1 114 ? 19.554 3.578 -20.908 1.00 65.38 114 ASN A C 1
ATOM 916 O O . ASN A 1 114 ? 19.317 4.309 -19.946 1.00 65.38 114 ASN A O 1
ATOM 920 N N . PHE A 1 115 ? 19.888 2.288 -20.784 1.00 64.06 115 PHE A N 1
ATOM 921 C CA . PHE A 1 115 ? 19.791 1.505 -19.543 1.00 64.06 115 PHE A CA 1
ATOM 922 C C . PHE A 1 115 ? 20.315 2.243 -18.302 1.00 64.06 115 PHE A C 1
ATOM 924 O O . PHE A 1 115 ?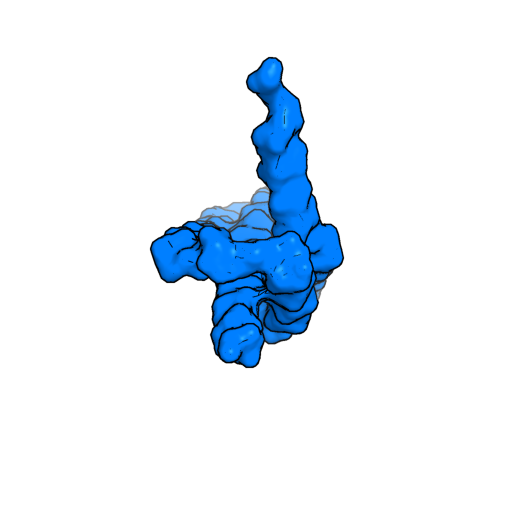 19.621 2.329 -17.296 1.00 64.06 115 PHE A O 1
ATOM 931 N N . ILE A 1 116 ? 21.499 2.855 -18.390 1.00 66.06 116 ILE A N 1
ATOM 932 C CA . ILE A 1 116 ? 22.145 3.556 -17.266 1.00 66.06 116 ILE A CA 1
ATOM 933 C C . ILE A 1 116 ? 21.361 4.808 -16.832 1.00 66.06 116 ILE A C 1
ATOM 935 O O . ILE A 1 116 ? 21.274 5.100 -15.642 1.00 66.06 116 ILE A O 1
ATOM 939 N N . VAL A 1 117 ? 20.773 5.541 -17.781 1.00 68.50 117 VAL A N 1
ATOM 940 C CA . VAL A 1 117 ? 20.034 6.791 -17.519 1.00 68.50 117 VAL A CA 1
ATOM 941 C C . VAL A 1 117 ? 18.599 6.499 -17.074 1.00 68.50 117 VAL A C 1
ATOM 943 O O . VAL A 1 117 ? 18.031 7.241 -16.279 1.00 68.50 117 VAL A O 1
ATOM 946 N N . ALA A 1 118 ? 18.025 5.402 -17.564 1.00 68.56 118 ALA A N 1
ATOM 947 C CA . ALA A 1 118 ? 16.664 4.973 -17.279 1.00 68.56 118 ALA A CA 1
ATOM 948 C C . ALA A 1 118 ? 16.518 4.253 -15.931 1.00 68.56 118 ALA A C 1
ATOM 950 O O . ALA A 1 118 ? 15.461 4.334 -15.310 1.00 68.56 118 ALA A O 1
ATOM 951 N N . LEU A 1 119 ? 17.562 3.561 -15.461 1.00 69.56 119 LEU A N 1
ATOM 952 C CA . LEU A 1 119 ? 17.484 2.690 -14.287 1.00 69.56 119 LEU A CA 1
ATOM 953 C C . LEU A 1 119 ? 17.084 3.446 -13.014 1.00 69.56 119 LEU A C 1
ATOM 955 O O . LEU A 1 119 ? 16.129 3.069 -12.338 1.00 69.56 119 LEU A O 1
ATOM 959 N N . LEU A 1 120 ? 17.795 4.531 -12.699 1.00 73.25 120 LEU A N 1
ATOM 960 C CA . LEU A 1 120 ? 17.593 5.258 -11.446 1.00 73.25 120 LEU A CA 1
ATOM 961 C C . LEU A 1 120 ? 16.203 5.926 -11.365 1.00 73.25 120 LEU A C 1
ATOM 963 O O . LEU A 1 120 ? 15.527 5.731 -10.353 1.00 73.25 120 LEU A O 1
ATOM 967 N N . PRO A 1 121 ? 15.723 6.651 -12.398 1.00 75.75 121 PRO A N 1
ATOM 968 C CA . PRO A 1 121 ? 14.371 7.199 -12.390 1.00 75.75 121 PRO A CA 1
ATOM 969 C C . PRO A 1 121 ? 13.301 6.110 -12.306 1.00 75.75 121 PRO A C 1
ATOM 971 O O . PRO A 1 121 ? 12.388 6.229 -11.495 1.00 75.75 121 PRO A O 1
ATOM 974 N N . THR A 1 122 ? 13.429 5.032 -13.088 1.00 75.94 122 THR A N 1
ATOM 975 C CA . THR A 1 122 ? 12.405 3.976 -13.139 1.00 75.94 122 THR A CA 1
ATOM 976 C C . THR A 1 122 ? 12.224 3.313 -11.784 1.00 75.94 122 THR A C 1
ATOM 978 O O . THR A 1 122 ? 11.100 3.191 -11.302 1.00 75.94 122 THR A O 1
ATOM 981 N N . ILE A 1 123 ? 13.332 2.958 -11.123 1.00 76.88 123 ILE A N 1
ATOM 982 C CA . ILE A 1 123 ? 13.301 2.385 -9.775 1.00 76.88 123 ILE A CA 1
ATOM 983 C C . ILE A 1 123 ? 12.640 3.362 -8.801 1.00 76.88 123 ILE A C 1
ATOM 985 O O . ILE A 1 123 ? 11.761 2.961 -8.044 1.00 76.88 123 ILE A O 1
ATOM 989 N N . LEU A 1 124 ? 13.013 4.644 -8.838 1.00 79.94 124 LEU A N 1
ATOM 990 C CA . LEU A 1 124 ? 12.487 5.648 -7.915 1.00 79.94 124 LEU A CA 1
ATOM 991 C C . LEU A 1 124 ? 10.977 5.873 -8.094 1.00 79.94 124 LEU A C 1
ATOM 993 O O . LEU A 1 124 ? 10.233 5.892 -7.113 1.00 79.94 124 LEU A O 1
ATOM 997 N N . PHE A 1 125 ? 10.495 5.998 -9.330 1.00 82.62 125 PHE A N 1
ATOM 998 C CA . PHE A 1 125 ? 9.065 6.161 -9.599 1.00 82.62 125 PHE A CA 1
ATOM 999 C C . PHE A 1 125 ? 8.269 4.896 -9.267 1.00 82.62 125 PHE A C 1
ATOM 1001 O O . PHE A 1 125 ? 7.195 4.995 -8.670 1.00 82.62 125 PHE A O 1
ATOM 1008 N N . ASN A 1 126 ? 8.807 3.711 -9.562 1.00 81.12 126 ASN A N 1
ATOM 1009 C CA . ASN A 1 126 ? 8.148 2.447 -9.233 1.00 81.12 126 ASN A CA 1
ATOM 1010 C C . ASN A 1 126 ? 8.085 2.225 -7.715 1.00 81.12 126 ASN A C 1
ATOM 1012 O O . ASN A 1 126 ? 7.044 1.826 -7.197 1.00 81.12 126 ASN A O 1
ATOM 1016 N N . MET A 1 127 ? 9.140 2.603 -6.987 1.00 82.06 127 MET A N 1
ATOM 1017 C CA . MET A 1 127 ? 9.170 2.635 -5.522 1.00 82.06 127 MET A CA 1
ATOM 1018 C C . MET A 1 127 ? 8.063 3.512 -4.937 1.00 82.06 127 MET A C 1
ATOM 1020 O O . MET A 1 127 ? 7.363 3.090 -4.013 1.00 82.06 127 MET A O 1
ATOM 1024 N N . ILE A 1 128 ? 7.899 4.722 -5.477 1.00 85.25 128 ILE A N 1
ATOM 1025 C CA . ILE A 1 128 ? 6.865 5.666 -5.047 1.00 85.25 128 ILE A CA 1
ATOM 1026 C C . ILE A 1 128 ? 5.475 5.099 -5.352 1.00 85.25 128 ILE A C 1
ATOM 1028 O O . ILE A 1 128 ? 4.617 5.073 -4.469 1.00 85.25 128 ILE A O 1
ATOM 1032 N N . GLY A 1 129 ? 5.255 4.602 -6.571 1.00 85.75 129 GLY A N 1
ATOM 1033 C CA . GLY A 1 129 ? 3.977 4.019 -6.977 1.00 85.75 129 GLY A CA 1
ATOM 1034 C C . GLY A 1 129 ? 3.578 2.820 -6.114 1.00 85.75 129 GLY A C 1
ATOM 1035 O O . GLY A 1 129 ? 2.443 2.746 -5.638 1.00 85.75 129 GLY A O 1
ATOM 1036 N N . LEU A 1 130 ? 4.531 1.934 -5.815 1.00 84.56 130 LEU A N 1
ATOM 1037 C CA . LEU A 1 130 ? 4.311 0.779 -4.951 1.00 84.56 130 LEU A CA 1
ATOM 1038 C C . LEU A 1 130 ? 3.956 1.193 -3.516 1.00 84.56 130 LEU A C 1
ATOM 1040 O O . LEU A 1 130 ? 3.072 0.596 -2.901 1.00 84.56 130 LEU A O 1
ATOM 1044 N N . LEU A 1 131 ? 4.589 2.242 -2.988 1.00 85.94 131 LEU A N 1
ATOM 1045 C CA . LEU A 1 131 ? 4.282 2.767 -1.657 1.00 85.94 131 LEU A CA 1
ATOM 1046 C C . LEU A 1 131 ? 2.844 3.307 -1.576 1.00 85.94 131 LEU A C 1
ATOM 1048 O O . LEU A 1 131 ? 2.147 3.046 -0.593 1.00 85.94 131 LEU A O 1
ATOM 1052 N N . PHE A 1 132 ? 2.366 3.989 -2.622 1.00 87.25 132 PHE A N 1
ATOM 1053 C CA . PHE A 1 132 ? 0.967 4.422 -2.720 1.00 87.25 132 PHE A CA 1
ATOM 1054 C C . PHE A 1 132 ? -0.011 3.242 -2.759 1.00 87.25 132 PHE A C 1
ATOM 1056 O O . PHE A 1 132 ? -1.028 3.269 -2.062 1.00 87.25 132 PHE A O 1
ATOM 1063 N N . ILE A 1 133 ? 0.308 2.189 -3.518 1.00 85.69 133 ILE A N 1
ATOM 1064 C CA . ILE A 1 133 ? -0.514 0.974 -3.602 1.00 85.69 133 ILE A CA 1
ATOM 1065 C C . ILE A 1 133 ? -0.604 0.287 -2.237 1.00 85.69 133 ILE A C 1
ATOM 1067 O O . ILE A 1 133 ? -1.709 0.078 -1.735 1.00 85.69 133 ILE A O 1
ATOM 1071 N N . ILE A 1 134 ? 0.539 -0.013 -1.613 1.00 85.88 134 ILE A N 1
ATOM 1072 C CA . ILE A 1 134 ? 0.605 -0.711 -0.321 1.00 85.88 134 ILE A CA 1
ATOM 1073 C C . ILE A 1 134 ? -0.107 0.101 0.767 1.00 85.88 134 ILE A C 1
ATOM 1075 O O . ILE A 1 134 ? -0.896 -0.454 1.529 1.00 85.88 134 ILE A O 1
ATOM 1079 N N . SER A 1 135 ? 0.116 1.418 0.817 1.00 84.12 135 SER A N 1
ATOM 1080 C CA . SER A 1 135 ? -0.538 2.302 1.787 1.00 84.12 135 SER A CA 1
ATOM 1081 C C . SER A 1 135 ? -2.059 2.350 1.601 1.00 84.12 135 SER A C 1
ATOM 1083 O O . SER A 1 135 ? -2.811 2.226 2.573 1.00 84.12 135 SER A O 1
ATOM 1085 N N . GLY A 1 136 ? -2.539 2.481 0.360 1.00 85.25 136 GLY A N 1
ATOM 1086 C CA . GLY A 1 136 ? -3.972 2.481 0.059 1.00 85.25 136 GLY A CA 1
ATOM 1087 C C . GLY A 1 136 ? -4.642 1.159 0.439 1.00 85.25 136 GLY A C 1
ATOM 1088 O O . GLY A 1 136 ? -5.654 1.157 1.143 1.00 85.25 136 GLY A O 1
ATOM 1089 N N . LEU A 1 137 ? -4.038 0.030 0.053 1.00 86.50 137 LEU A N 1
ATOM 1090 C CA . LEU A 1 137 ? -4.539 -1.308 0.379 1.00 86.50 137 LEU A CA 1
ATOM 1091 C C . LEU A 1 137 ? -4.549 -1.568 1.885 1.00 86.50 137 LEU A C 1
ATOM 1093 O O . LEU A 1 137 ? -5.552 -2.039 2.420 1.00 86.50 137 LEU A O 1
ATOM 1097 N N . PHE A 1 138 ? -3.468 -1.213 2.580 1.00 85.88 138 PHE A N 1
ATOM 1098 C CA . PHE A 1 138 ? -3.374 -1.357 4.028 1.00 85.88 138 PHE A CA 1
ATOM 1099 C C . PHE A 1 138 ? -4.504 -0.609 4.741 1.00 85.88 138 PHE A C 1
ATOM 1101 O O . PHE A 1 138 ? -5.197 -1.184 5.581 1.00 85.88 138 PHE A O 1
ATOM 1108 N N . ASN A 1 139 ? -4.739 0.654 4.378 1.00 83.81 139 ASN A N 1
ATOM 1109 C CA . ASN A 1 139 ? -5.792 1.453 4.997 1.00 83.81 139 ASN A CA 1
ATOM 1110 C C . ASN A 1 139 ? -7.190 0.886 4.719 1.00 83.81 139 ASN A C 1
ATOM 1112 O O . ASN A 1 139 ? -8.012 0.832 5.634 1.00 83.81 139 ASN A O 1
ATOM 1116 N N . ILE A 1 140 ? -7.457 0.400 3.502 1.00 85.19 140 ILE A N 1
ATOM 1117 C CA . ILE A 1 140 ? -8.724 -0.273 3.175 1.00 85.19 140 ILE A CA 1
ATOM 1118 C C . ILE A 1 140 ? -8.922 -1.508 4.059 1.00 85.19 140 ILE A C 1
ATOM 1120 O O . ILE A 1 140 ? -9.984 -1.661 4.665 1.00 85.19 140 ILE A O 1
ATOM 1124 N N . LEU A 1 141 ? -7.899 -2.360 4.182 1.00 85.75 141 LEU A N 1
ATOM 1125 C CA . LEU A 1 141 ? -7.953 -3.563 5.015 1.00 85.75 141 LEU A CA 1
ATOM 1126 C C . LEU A 1 141 ? -8.211 -3.221 6.486 1.00 85.75 141 LEU A C 1
ATOM 1128 O O . LEU A 1 141 ? -9.074 -3.836 7.113 1.00 85.75 141 LEU A O 1
ATOM 1132 N N . VAL A 1 142 ? -7.530 -2.202 7.020 1.00 83.50 142 VAL A N 1
ATOM 1133 C CA . VAL A 1 142 ? -7.754 -1.722 8.390 1.00 83.50 142 VAL A CA 1
ATOM 1134 C C . VAL A 1 142 ? -9.192 -1.239 8.567 1.00 83.50 142 VAL A C 1
ATOM 1136 O O . VAL A 1 142 ? -9.843 -1.641 9.525 1.00 83.50 142 VAL A O 1
ATOM 1139 N N . ILE A 1 143 ? -9.723 -0.423 7.653 1.00 82.81 143 ILE A N 1
ATOM 1140 C CA . ILE A 1 143 ? -11.097 0.101 7.739 1.00 82.81 143 ILE A CA 1
ATOM 1141 C C . ILE A 1 143 ? -12.127 -1.035 7.720 1.00 82.81 143 ILE A C 1
ATOM 1143 O O . ILE A 1 143 ? -13.055 -1.039 8.533 1.00 82.81 143 ILE A O 1
ATOM 1147 N N . ILE A 1 144 ? -11.964 -2.004 6.812 1.00 83.69 144 ILE A N 1
ATOM 1148 C CA . ILE A 1 144 ? -12.853 -3.168 6.703 1.00 83.69 144 ILE A CA 1
ATOM 1149 C C . ILE A 1 144 ? -12.834 -3.969 8.006 1.00 83.69 144 ILE A C 1
ATOM 1151 O O . ILE A 1 144 ? -13.893 -4.273 8.553 1.00 83.69 144 ILE A O 1
ATOM 1155 N N . GLN A 1 145 ? -11.647 -4.263 8.536 1.00 84.00 145 GLN A N 1
ATOM 1156 C CA . GLN A 1 145 ? -11.507 -5.041 9.764 1.00 84.00 145 GLN A CA 1
ATOM 1157 C C . GLN A 1 145 ? -11.993 -4.289 11.004 1.00 84.00 145 GLN A C 1
ATOM 1159 O O . GLN A 1 145 ? -12.637 -4.894 11.857 1.00 84.00 145 GLN A O 1
ATOM 1164 N N . VAL A 1 146 ? -11.754 -2.976 11.098 1.00 81.62 146 VAL A N 1
ATOM 1165 C CA . VAL A 1 146 ? -12.296 -2.140 12.178 1.00 81.62 146 VAL A CA 1
ATOM 1166 C C . VAL A 1 146 ? -13.822 -2.220 12.187 1.00 81.62 146 VAL A C 1
ATOM 1168 O O . VAL A 1 146 ? -14.423 -2.402 13.243 1.00 81.62 146 VAL A O 1
ATOM 1171 N N . LYS A 1 147 ? -14.457 -2.137 11.0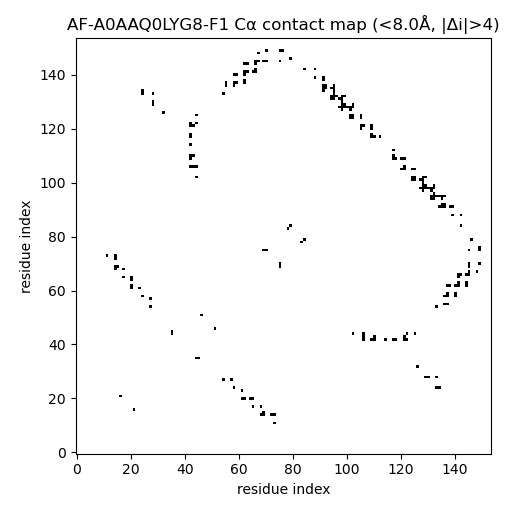14 1.00 78.19 147 LYS A N 1
ATOM 1172 C CA . LYS A 1 147 ? -15.913 -2.240 10.890 1.00 78.19 147 LYS A CA 1
ATOM 1173 C C . LYS A 1 147 ? -16.432 -3.638 11.233 1.00 78.19 147 LYS A C 1
ATOM 1175 O O . LYS A 1 147 ? -17.439 -3.748 11.923 1.00 78.19 147 LYS A O 1
ATOM 1180 N N . TYR A 1 148 ? -15.751 -4.681 10.766 1.00 80.56 148 TYR A N 1
ATOM 1181 C CA . TYR A 1 148 ? -16.098 -6.069 11.065 1.00 80.56 148 TYR A CA 1
ATOM 1182 C C . TYR A 1 148 ? -16.069 -6.339 12.577 1.00 80.56 148 TYR A C 1
ATOM 1184 O O . TYR A 1 148 ? -17.086 -6.691 13.166 1.00 80.56 148 TYR A O 1
ATOM 1192 N N . LEU A 1 149 ? -14.941 -6.049 13.227 1.00 77.75 149 LEU A N 1
ATOM 1193 C CA . LEU A 1 149 ? -14.744 -6.263 14.664 1.00 77.75 149 LEU A CA 1
ATOM 1194 C C . LEU A 1 149 ? -15.626 -5.350 15.536 1.00 77.75 149 LEU A C 1
ATOM 1196 O O . LEU A 1 149 ? -15.946 -5.692 16.671 1.00 77.75 149 LEU A O 1
ATOM 1200 N N . SER A 1 150 ? -16.010 -4.171 15.036 1.00 74.62 150 SER A N 1
ATOM 1201 C CA . SER A 1 150 ? -16.956 -3.293 15.732 1.00 74.62 150 SER A CA 1
ATOM 1202 C C . SER A 1 150 ? -18.387 -3.827 15.698 1.00 74.62 150 SER A C 1
ATOM 1204 O O . SER A 1 150 ? -19.143 -3.525 16.613 1.00 74.62 150 SER A O 1
ATOM 1206 N N . ASN A 1 151 ? -18.761 -4.587 14.665 1.00 69.69 151 ASN A N 1
ATOM 1207 C CA . ASN A 1 151 ? -20.072 -5.229 14.573 1.00 69.69 151 ASN A CA 1
ATOM 1208 C C . ASN A 1 151 ? -20.142 -6.533 15.385 1.00 69.69 151 ASN A C 1
ATOM 1210 O O . ASN A 1 151 ? -21.221 -6.866 15.848 1.00 69.69 151 ASN A O 1
ATOM 1214 N N . GLU A 1 152 ? -19.030 -7.258 15.561 1.00 63.41 152 GLU A N 1
ATOM 1215 C CA . GLU A 1 152 ? -18.979 -8.462 16.416 1.00 63.41 152 GLU A CA 1
ATOM 1216 C C . GLU A 1 152 ? -19.040 -8.150 17.922 1.00 63.41 152 GLU A C 1
ATOM 1218 O O . GLU A 1 152 ? -19.416 -9.010 18.711 1.00 63.41 152 GLU A O 1
ATOM 1223 N N . ASN A 1 153 ? -18.650 -6.938 18.332 1.00 53.44 153 ASN A N 1
ATOM 1224 C CA . ASN A 1 153 ? -18.642 -6.499 19.734 1.00 53.44 153 ASN A CA 1
ATOM 1225 C C . ASN A 1 153 ? -19.935 -5.766 20.168 1.00 53.44 153 ASN A C 1
ATOM 1227 O O . ASN A 1 153 ? -19.935 -5.117 21.217 1.00 53.44 153 ASN A O 1
ATOM 1231 N N . ILE A 1 154 ? -20.998 -5.818 19.358 1.00 46.53 154 ILE A N 1
ATOM 1232 C CA . ILE A 1 154 ? -22.351 -5.308 19.661 1.00 46.53 154 ILE A CA 1
ATOM 1233 C C . ILE A 1 154 ? -23.272 -6.509 19.853 1.00 46.53 154 ILE A C 1
ATOM 1235 O O . ILE A 1 154 ? -24.051 -6.480 20.829 1.00 46.53 154 ILE A O 1
#

Radius of gyration: 18.44 Å; Cα contacts (8 Å, |Δi|>4): 125; chains: 1; bounding box: 44×41×52 Å

Secondary structure (DSSP, 8-state):
--SHHHHHHHHHHHHH--HHHHHHHHHHHHHHHHHHHHH-SSS-----HHHHHHHHHHHHHHHHHHHHHHHHHS-HHHHS-HHHHHHHHHHHHHHHHHHHHHHHHHHHHHTTS-HHHHHHHHHHHHHHHHHHHHHHHHHHHHHHHHHHHHHHT-

pLDDT: mean 73.19, std 12.09, range [38.88, 89.81]